Protein AF-X0SHJ6-F1 (afdb_monomer)

Radius of gyration: 19.85 Å; Cα contacts (8 Å, |Δi|>4): 127; chains: 1; bounding box: 52×22×64 Å

pLDDT: mean 75.09, std 9.87, range [46.72, 89.5]

Sequence (126 aa):
MFVDMTDFDKHFPEVTEKVIPNLAEKALFQGGFKMIRYAIEEEPRVPHKWGPLWKSQLVKLAARTTDYMTVLVGFTASYAAAQHEAPAGWSYTLEGSGPKFLEAKLPRHMNEIYQFVANYIKKHGK

Solvent-accessible surface area (backbone atoms only — not comparable to full-atom values): 7419 Å² total; per-residue (Å²): 138,86,81,86,52,69,66,52,70,61,48,49,56,51,43,65,72,44,51,50,51,56,38,48,52,53,25,48,51,52,35,36,51,51,51,51,47,60,48,65,77,44,85,57,82,42,43,85,69,90,71,74,65,80,79,20,65,38,71,41,85,67,47,79,57,98,88,50,75,42,66,45,64,52,64,36,72,70,42,52,57,48,33,69,55,54,63,93,88,64,67,64,82,40,80,27,18,56,83,32,31,60,61,58,44,42,79,76,44,43,66,60,37,52,50,48,32,53,51,46,34,67,68,68,75,110

Structure (mmCIF, N/CA/C/O backbone):
data_AF-X0SHJ6-F1
#
_entry.id   AF-X0SHJ6-F1
#
loop_
_atom_site.group_PDB
_atom_site.id
_atom_site.type_symbol
_atom_site.label_atom_id
_atom_site.label_alt_id
_atom_site.label_comp_id
_atom_site.label_asym_id
_atom_site.label_entity_id
_atom_site.label_seq_id
_atom_site.pdbx_PDB_ins_code
_atom_site.Cartn_x
_atom_site.Cartn_y
_atom_site.Cartn_z
_atom_site.occupancy
_atom_site.B_iso_or_equiv
_atom_site.auth_seq_id
_atom_site.auth_comp_id
_atom_site.auth_asym_id
_atom_site.auth_atom_id
_atom_site.pdbx_PDB_model_num
ATOM 1 N N . MET A 1 1 ? -31.249 -12.675 35.782 1.00 46.72 1 MET A N 1
ATOM 2 C CA . MET A 1 1 ? -30.075 -11.783 35.704 1.00 46.72 1 MET A CA 1
ATOM 3 C C . MET A 1 1 ? -30.220 -11.001 34.413 1.00 46.72 1 MET A C 1
ATOM 5 O O . MET A 1 1 ? -30.254 -11.633 33.367 1.00 46.72 1 MET A O 1
ATOM 9 N N . PHE A 1 2 ? -30.436 -9.689 34.485 1.00 59.81 2 PHE A N 1
ATOM 10 C CA . PHE A 1 2 ? -30.494 -8.832 33.298 1.00 59.81 2 PHE A CA 1
ATOM 11 C C . PHE A 1 2 ? -29.120 -8.192 33.118 1.00 59.81 2 PHE A C 1
ATOM 13 O O . PHE A 1 2 ? -28.543 -7.710 34.091 1.00 59.81 2 PHE A O 1
ATOM 20 N N . VAL A 1 3 ? -28.581 -8.266 31.904 1.00 63.38 3 VAL A N 1
ATOM 21 C CA . VAL A 1 3 ? -27.323 -7.615 31.534 1.00 63.38 3 VAL A CA 1
ATOM 22 C C . VAL A 1 3 ? -27.687 -6.244 30.979 1.00 63.38 3 VAL A C 1
ATOM 24 O O . VAL A 1 3 ? -28.477 -6.161 30.042 1.00 63.38 3 VAL A O 1
ATOM 27 N N . ASP A 1 4 ? -27.160 -5.186 31.588 1.00 76.81 4 ASP A N 1
ATOM 28 C CA . ASP A 1 4 ? -27.312 -3.824 31.082 1.00 76.81 4 ASP A CA 1
ATOM 29 C C . ASP A 1 4 ? -26.432 -3.647 29.837 1.00 76.81 4 ASP A C 1
ATOM 31 O O . ASP A 1 4 ? -25.210 -3.785 29.902 1.00 76.81 4 ASP A O 1
ATOM 35 N N . MET A 1 5 ? -27.075 -3.393 28.699 1.00 82.25 5 MET A N 1
ATOM 36 C CA . MET A 1 5 ? -26.436 -3.210 27.392 1.00 82.25 5 MET A CA 1
ATOM 37 C C . MET A 1 5 ? -26.376 -1.731 26.989 1.00 82.25 5 MET A C 1
ATOM 39 O O . MET A 1 5 ? -25.873 -1.412 25.918 1.00 82.25 5 MET A O 1
ATOM 43 N N . THR A 1 6 ? -26.841 -0.806 27.834 1.00 81.19 6 THR A N 1
ATOM 44 C CA . THR A 1 6 ? -26.970 0.616 27.474 1.00 81.19 6 THR A CA 1
ATOM 45 C C . THR A 1 6 ? -25.618 1.249 27.131 1.00 81.19 6 THR A C 1
ATOM 47 O O . THR A 1 6 ? -25.521 2.073 26.220 1.00 81.19 6 THR A O 1
ATOM 50 N N . ASP A 1 7 ? -24.555 0.850 27.831 1.00 75.50 7 ASP A N 1
ATOM 51 C CA . ASP A 1 7 ? -23.193 1.290 27.518 1.00 75.50 7 ASP A CA 1
ATOM 52 C C . ASP A 1 7 ? -22.647 0.627 26.252 1.00 75.50 7 ASP A C 1
ATOM 54 O O . ASP A 1 7 ? -21.946 1.283 25.478 1.00 75.50 7 ASP A O 1
ATOM 58 N N . PHE A 1 8 ? -23.005 -0.633 25.996 1.00 78.25 8 PHE A N 1
ATOM 59 C CA . PHE A 1 8 ? -22.645 -1.319 24.757 1.00 78.25 8 PHE A CA 1
ATOM 60 C C . PHE A 1 8 ? -23.276 -0.617 23.551 1.00 78.25 8 PHE A C 1
ATOM 62 O O . PHE A 1 8 ? -22.560 -0.254 22.624 1.00 78.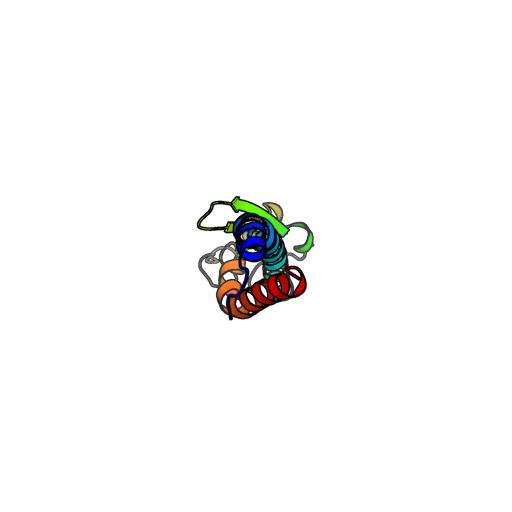25 8 PHE A O 1
ATOM 69 N N . ASP A 1 9 ? -24.573 -0.318 23.603 1.00 80.94 9 ASP A N 1
ATOM 70 C CA . ASP A 1 9 ? -25.303 0.330 22.508 1.00 80.94 9 ASP A CA 1
ATOM 71 C C . ASP A 1 9 ? -24.798 1.750 22.208 1.00 80.94 9 ASP A C 1
ATOM 73 O O . ASP A 1 9 ? -24.892 2.216 21.073 1.00 80.94 9 ASP A O 1
ATOM 77 N N . LYS A 1 10 ? -24.216 2.441 23.197 1.00 79.50 10 LYS A N 1
ATOM 78 C CA . LYS A 1 10 ? -23.586 3.757 22.998 1.00 79.50 10 LYS A CA 1
ATOM 79 C C . LYS A 1 10 ? -22.197 3.668 22.372 1.00 79.50 10 LYS A C 1
ATOM 81 O O . LYS A 1 10 ? -21.880 4.463 21.491 1.00 79.50 10 LYS A O 1
ATOM 86 N N . HIS A 1 11 ? -21.369 2.728 22.822 1.00 76.06 11 HIS A N 1
ATOM 87 C CA . HIS A 1 11 ? -19.970 2.637 22.388 1.00 76.06 11 HIS A CA 1
ATOM 88 C C . HIS A 1 11 ? -19.803 1.812 21.109 1.00 76.06 11 HIS A C 1
ATOM 90 O O . HIS A 1 11 ? -18.875 2.042 20.335 1.00 76.06 11 HIS A O 1
ATOM 96 N N . PHE A 1 12 ? -20.699 0.860 20.850 1.00 80.56 12 PHE A N 1
ATOM 97 C CA . PHE A 1 12 ? -20.608 -0.028 19.698 1.00 80.56 12 PHE A CA 1
ATOM 98 C C . PHE A 1 12 ? -20.661 0.720 18.351 1.00 80.56 12 PHE A C 1
ATOM 100 O O . PHE A 1 12 ? -19.794 0.453 17.510 1.00 80.56 12 PHE A O 1
ATOM 107 N N . PRO A 1 13 ? -21.562 1.701 18.130 1.00 82.81 13 PRO A N 1
ATOM 108 C CA . PRO A 1 13 ? -21.543 2.521 16.919 1.00 82.81 13 PRO A CA 1
ATOM 109 C C . PRO A 1 13 ? -20.253 3.334 16.786 1.00 82.81 13 PRO A C 1
ATOM 111 O O . PRO A 1 13 ? -19.661 3.391 15.716 1.00 82.81 13 PRO A O 1
ATOM 114 N N . GLU A 1 14 ? -19.742 3.909 17.878 1.00 81.88 14 GLU A N 1
ATOM 115 C CA . GLU A 1 14 ? -18.490 4.673 17.839 1.00 81.88 14 GLU A CA 1
ATOM 116 C C . GLU A 1 14 ? -17.301 3.802 17.403 1.00 81.88 14 GLU A C 1
ATOM 118 O O . GLU A 1 14 ? -16.502 4.192 16.543 1.00 81.88 14 GLU A O 1
ATOM 123 N N . VAL A 1 15 ? -17.207 2.591 17.949 1.00 79.38 15 VAL A N 1
ATOM 124 C CA . VAL A 1 15 ? -16.142 1.648 17.605 1.00 79.38 15 VAL A CA 1
ATOM 125 C C . VAL A 1 15 ? -16.265 1.174 16.153 1.00 79.38 15 VAL A C 1
ATOM 127 O O . VAL A 1 15 ? -15.266 1.160 15.427 1.00 79.38 15 VAL A O 1
ATOM 130 N N . THR A 1 16 ? -17.472 0.815 15.713 1.00 78.38 16 THR A N 1
ATOM 131 C CA . THR A 1 16 ? -17.715 0.246 14.376 1.00 78.38 16 THR A CA 1
ATOM 132 C C . THR A 1 16 ? -17.698 1.281 13.254 1.00 78.38 16 THR A C 1
ATOM 134 O O . THR A 1 16 ? -17.172 0.991 12.181 1.00 78.38 16 THR A O 1
ATOM 137 N N . GLU A 1 17 ? -18.183 2.500 13.489 1.00 80.31 17 GLU A N 1
ATOM 138 C CA . GLU A 1 17 ? -18.292 3.538 12.455 1.00 80.31 17 GLU A CA 1
ATOM 139 C C . GLU A 1 17 ? -17.063 4.453 12.389 1.00 80.31 17 GLU A C 1
ATOM 141 O O . GLU A 1 17 ? -16.767 5.027 11.336 1.00 80.31 17 GLU A O 1
ATOM 146 N N . LYS A 1 18 ? -16.320 4.604 13.495 1.00 80.31 18 LYS A N 1
ATOM 147 C CA . LYS A 1 18 ? -15.186 5.542 13.563 1.00 80.31 18 LYS A CA 1
ATOM 148 C C . LYS A 1 18 ? -13.863 4.853 13.843 1.00 80.31 18 LYS A C 1
ATOM 150 O O . LYS A 1 18 ? -12.929 5.005 13.053 1.00 80.31 18 LYS A O 1
ATOM 155 N N . VAL A 1 19 ? -13.752 4.116 14.948 1.00 82.50 19 VAL A N 1
ATOM 156 C CA . VAL A 1 19 ? -12.452 3.601 15.417 1.00 82.50 19 VAL A CA 1
ATOM 157 C C . VAL A 1 19 ? -11.891 2.556 14.456 1.00 82.50 19 VAL A C 1
ATOM 159 O O . VAL A 1 19 ? -10.783 2.732 13.943 1.00 82.50 19 VAL A O 1
ATOM 162 N N . ILE A 1 20 ? -12.659 1.504 14.159 1.00 80.62 20 ILE A N 1
ATOM 163 C CA . ILE A 1 20 ? -12.221 0.421 13.271 1.00 80.62 20 ILE A CA 1
ATOM 164 C C . ILE A 1 20 ? -11.908 0.952 11.863 1.00 80.62 20 ILE A C 1
ATOM 166 O O . ILE A 1 20 ? -10.798 0.695 11.390 1.00 80.62 20 ILE A O 1
ATOM 170 N N . PRO A 1 21 ? -12.781 1.746 11.206 1.00 81.56 21 PRO A N 1
ATOM 171 C CA . PRO A 1 21 ? -12.487 2.290 9.883 1.00 81.56 21 PRO A CA 1
ATOM 172 C C . PRO A 1 21 ? -11.225 3.163 9.848 1.00 81.56 21 PRO A C 1
ATOM 174 O O . PRO A 1 21 ? -10.389 3.001 8.963 1.00 81.56 21 PRO A O 1
ATOM 177 N N . ASN A 1 22 ? -11.025 4.044 10.832 1.00 84.62 22 ASN A N 1
ATOM 178 C CA . ASN A 1 22 ? -9.835 4.901 10.879 1.00 84.62 22 ASN A CA 1
ATOM 179 C C . ASN A 1 22 ? -8.541 4.095 11.068 1.00 84.62 22 ASN A C 1
ATOM 181 O O . ASN A 1 22 ? -7.496 4.437 10.508 1.00 84.62 22 ASN A O 1
ATOM 185 N N . LEU A 1 23 ? -8.585 3.031 11.872 1.00 86.25 23 LEU A N 1
ATOM 186 C CA . LEU A 1 23 ? -7.441 2.143 12.064 1.00 86.25 23 LEU A CA 1
ATOM 187 C C . LEU A 1 23 ? -7.178 1.281 10.833 1.00 86.25 23 LEU A C 1
ATOM 189 O O . LEU A 1 23 ? -6.016 1.106 10.471 1.00 86.25 23 LEU A O 1
ATOM 193 N N . ALA A 1 24 ? -8.227 0.787 10.176 1.00 84.12 24 ALA A N 1
ATOM 194 C CA . ALA A 1 24 ? -8.121 0.042 8.928 1.00 84.12 24 ALA A CA 1
ATOM 195 C C . ALA A 1 24 ? -7.483 0.897 7.826 1.00 84.12 24 ALA A C 1
ATOM 197 O O . ALA A 1 24 ? -6.583 0.430 7.135 1.00 84.12 24 ALA A O 1
ATOM 198 N N . GLU A 1 25 ? -7.861 2.172 7.724 1.00 85.00 25 GLU A N 1
ATOM 199 C CA . GLU A 1 25 ? -7.279 3.125 6.779 1.00 85.00 25 GLU A CA 1
ATOM 200 C C . GLU A 1 25 ? -5.765 3.293 6.995 1.00 85.00 25 GLU A C 1
ATOM 202 O O . GLU A 1 25 ? -4.966 3.123 6.070 1.00 85.00 25 GLU A O 1
ATOM 207 N N . LYS A 1 26 ? -5.346 3.551 8.242 1.00 86.88 26 LYS A N 1
ATOM 208 C CA . LYS A 1 26 ? -3.922 3.665 8.603 1.00 86.88 26 LYS A CA 1
ATOM 209 C C . LYS A 1 26 ? -3.166 2.363 8.356 1.00 86.88 26 LYS A C 1
ATOM 211 O O . LYS A 1 26 ? -2.040 2.389 7.856 1.00 86.88 26 LYS A O 1
ATOM 216 N N . ALA A 1 27 ? -3.781 1.234 8.694 1.00 87.31 27 ALA A N 1
ATOM 217 C CA . ALA A 1 27 ? -3.208 -0.087 8.503 1.00 87.31 27 ALA A CA 1
ATOM 218 C C . ALA A 1 27 ? -3.000 -0.404 7.017 1.00 87.31 27 ALA A C 1
ATOM 220 O O . ALA A 1 27 ? -1.927 -0.867 6.640 1.00 87.31 27 ALA A O 1
ATOM 221 N N . LEU A 1 28 ? -3.987 -0.108 6.168 1.00 87.19 28 LEU A N 1
ATOM 222 C CA . LEU A 1 28 ? -3.903 -0.278 4.717 1.00 87.19 28 LEU A CA 1
ATOM 223 C C . LEU A 1 28 ? -2.839 0.633 4.109 1.00 87.19 28 LEU A C 1
ATOM 225 O O . LEU A 1 28 ? -2.053 0.188 3.276 1.00 87.19 28 LEU A O 1
ATOM 229 N N . PHE A 1 29 ? -2.761 1.884 4.560 1.00 87.19 29 PHE A N 1
ATOM 230 C CA . PHE A 1 29 ? -1.736 2.820 4.111 1.00 87.19 29 PHE A CA 1
ATOM 231 C C . PHE A 1 29 ? -0.322 2.320 4.451 1.00 87.19 29 PHE A C 1
ATOM 233 O O . PHE A 1 29 ? 0.555 2.280 3.587 1.00 87.19 29 PHE A O 1
ATOM 240 N N . GLN A 1 30 ? -0.103 1.845 5.681 1.00 87.88 30 GLN A N 1
ATOM 241 C CA . GLN A 1 30 ? 1.171 1.229 6.067 1.00 87.88 30 GLN A CA 1
ATOM 242 C C . GLN A 1 30 ? 1.431 -0.105 5.348 1.00 87.88 30 GLN A C 1
ATOM 244 O O . GLN A 1 30 ? 2.571 -0.389 4.978 1.00 87.88 30 GLN A O 1
ATOM 249 N N . GLY A 1 31 ? 0.388 -0.897 5.094 1.00 87.25 31 GLY A N 1
ATOM 250 C CA . GLY A 1 31 ? 0.461 -2.111 4.282 1.00 87.25 31 GLY A CA 1
ATOM 251 C C . GLY A 1 31 ? 0.922 -1.819 2.853 1.00 87.25 31 GLY A C 1
ATOM 252 O O . GLY A 1 31 ? 1.770 -2.536 2.329 1.00 87.25 31 GLY A O 1
ATOM 253 N N . GLY A 1 32 ? 0.460 -0.713 2.263 1.00 84.81 32 GLY A N 1
ATOM 254 C CA . GLY A 1 32 ? 0.921 -0.225 0.963 1.00 84.81 32 GLY A CA 1
ATOM 255 C C . GLY A 1 32 ? 2.412 0.121 0.948 1.00 84.81 32 GLY A C 1
ATOM 256 O O . GLY A 1 32 ? 3.132 -0.300 0.044 1.00 84.81 32 GLY A O 1
ATOM 257 N N . PHE A 1 33 ? 2.919 0.800 1.981 1.00 84.50 33 PHE A N 1
ATOM 258 C CA . PHE A 1 33 ? 4.365 1.036 2.121 1.00 84.50 33 PHE A CA 1
ATOM 259 C C . PHE A 1 33 ? 5.160 -0.259 2.261 1.00 84.50 33 PHE A C 1
ATOM 261 O O . PHE A 1 33 ? 6.230 -0.399 1.671 1.00 84.50 33 PHE A O 1
ATOM 268 N N . LYS A 1 34 ? 4.633 -1.219 3.023 1.00 84.94 34 LYS A N 1
ATOM 269 C CA . LYS A 1 34 ? 5.267 -2.525 3.200 1.00 84.94 34 LYS A CA 1
ATOM 270 C C . LYS A 1 34 ? 5.323 -3.304 1.880 1.00 84.94 34 LYS A C 1
ATOM 272 O O . LYS A 1 34 ? 6.361 -3.872 1.563 1.00 84.94 34 LYS A O 1
ATOM 277 N N . MET A 1 35 ? 4.264 -3.235 1.073 1.00 82.69 35 MET A N 1
ATOM 278 C CA . MET A 1 35 ? 4.218 -3.801 -0.279 1.00 82.69 35 MET A CA 1
ATOM 279 C C . MET A 1 35 ? 5.287 -3.190 -1.195 1.00 82.69 35 MET A C 1
ATOM 281 O O . MET A 1 35 ? 6.025 -3.913 -1.859 1.00 82.69 35 MET A O 1
ATOM 285 N N . ILE A 1 36 ? 5.421 -1.861 -1.201 1.00 80.19 36 ILE A N 1
ATOM 286 C CA . ILE A 1 36 ? 6.469 -1.181 -1.977 1.00 80.19 36 ILE A CA 1
ATOM 287 C C . ILE A 1 36 ? 7.861 -1.580 -1.497 1.00 80.19 36 ILE A C 1
ATOM 289 O O . ILE A 1 36 ? 8.761 -1.767 -2.310 1.00 80.19 36 ILE A O 1
ATOM 293 N N . ARG A 1 37 ? 8.050 -1.728 -0.185 1.00 78.81 37 ARG A N 1
ATOM 294 C CA . ARG A 1 37 ? 9.330 -2.147 0.381 1.00 78.81 37 ARG A CA 1
ATOM 295 C C . ARG A 1 37 ? 9.717 -3.554 -0.075 1.00 78.81 37 ARG A C 1
ATOM 297 O O . ARG A 1 37 ? 10.833 -3.720 -0.550 1.00 78.81 37 ARG A O 1
ATOM 304 N N . TYR A 1 38 ? 8.789 -4.513 -0.031 1.00 76.56 38 TYR A N 1
ATOM 305 C CA . TYR A 1 38 ? 9.010 -5.849 -0.598 1.00 76.56 38 TYR A CA 1
ATOM 306 C C . TYR A 1 38 ? 9.322 -5.801 -2.092 1.00 76.56 38 TYR A C 1
ATOM 308 O O . TYR A 1 38 ? 10.156 -6.556 -2.579 1.00 76.56 38 TYR A O 1
ATOM 316 N N . ALA A 1 39 ? 8.696 -4.878 -2.823 1.00 72.88 39 ALA A N 1
ATOM 317 C CA . ALA A 1 39 ? 9.028 -4.678 -4.222 1.00 72.88 39 ALA A CA 1
ATOM 318 C C . ALA A 1 39 ? 10.453 -4.135 -4.411 1.00 72.88 39 ALA A C 1
ATOM 320 O O . ALA A 1 39 ? 11.098 -4.531 -5.359 1.00 72.88 39 ALA A O 1
ATOM 321 N N . ILE A 1 40 ? 10.983 -3.273 -3.543 1.00 70.62 40 ILE A N 1
ATOM 322 C CA . ILE A 1 40 ? 12.324 -2.679 -3.729 1.00 70.62 40 ILE A CA 1
ATOM 323 C C . ILE A 1 40 ? 13.457 -3.571 -3.206 1.00 70.62 40 ILE A C 1
ATOM 325 O O . ILE A 1 40 ? 14.578 -3.469 -3.696 1.00 70.62 40 ILE A O 1
ATOM 329 N N . GLU A 1 41 ? 13.194 -4.408 -2.200 1.00 69.19 41 GLU A N 1
ATOM 330 C CA . GLU A 1 41 ? 14.202 -5.314 -1.631 1.00 69.19 41 GLU A CA 1
ATOM 331 C C . GLU A 1 41 ? 14.567 -6.468 -2.584 1.00 69.19 41 GLU A C 1
ATOM 333 O O . GLU A 1 41 ? 15.654 -7.030 -2.463 1.00 69.19 41 GLU A O 1
ATOM 338 N N . GLU A 1 42 ? 13.718 -6.779 -3.569 1.00 65.75 42 GLU A N 1
ATOM 339 C CA . GLU A 1 42 ? 14.043 -7.715 -4.648 1.00 65.75 42 GLU A CA 1
ATOM 340 C C . GLU A 1 42 ? 14.454 -6.972 -5.924 1.00 65.75 42 GLU A C 1
ATOM 342 O O . GLU A 1 42 ? 13.747 -6.081 -6.400 1.00 65.75 42 GLU A O 1
ATOM 347 N N . GLU A 1 43 ? 15.586 -7.370 -6.512 1.00 63.47 43 GLU A N 1
ATOM 348 C CA . GLU A 1 43 ? 16.084 -6.764 -7.745 1.00 63.47 43 GLU A CA 1
ATOM 349 C C . GLU A 1 43 ? 15.058 -6.963 -8.878 1.00 63.47 43 GLU A C 1
ATOM 351 O O . GLU A 1 43 ? 14.622 -8.092 -9.148 1.00 63.47 43 GLU A O 1
ATOM 356 N N . PRO A 1 44 ? 14.597 -5.879 -9.524 1.00 63.31 44 PRO A N 1
ATOM 357 C CA . PRO A 1 44 ? 13.649 -5.994 -10.612 1.00 63.31 44 PRO A CA 1
ATOM 358 C C . PRO A 1 44 ? 14.332 -6.617 -11.830 1.00 63.31 44 PRO A C 1
ATOM 360 O O . PRO A 1 44 ? 15.517 -6.408 -12.074 1.00 63.31 44 PRO A O 1
ATOM 363 N N . ARG A 1 45 ? 13.577 -7.361 -12.647 1.00 66.56 45 ARG A N 1
ATOM 364 C CA . ARG A 1 45 ? 14.138 -8.028 -13.837 1.00 66.56 45 ARG A CA 1
ATOM 365 C C . ARG A 1 45 ? 14.707 -7.022 -14.853 1.00 66.56 45 ARG A C 1
ATOM 367 O O . ARG A 1 45 ? 15.571 -7.366 -15.649 1.00 66.56 45 ARG A O 1
ATOM 374 N N . VAL A 1 46 ? 14.177 -5.802 -14.812 1.00 62.41 46 VAL A N 1
ATOM 375 C CA . VAL A 1 46 ? 14.562 -4.577 -15.530 1.00 62.41 46 VAL A CA 1
ATOM 376 C C . VAL A 1 46 ? 14.322 -3.450 -14.510 1.00 62.41 46 VAL A C 1
ATOM 378 O O . VAL A 1 46 ? 13.303 -3.525 -13.829 1.00 62.41 46 VAL A O 1
ATOM 381 N N . PRO A 1 47 ? 15.223 -2.474 -14.287 1.00 60.50 47 PRO A N 1
ATOM 382 C CA . PRO A 1 47 ? 16.020 -1.791 -15.295 1.00 60.50 47 PRO A CA 1
ATOM 383 C C . PRO A 1 47 ? 17.534 -1.923 -15.143 1.00 60.50 47 PRO A C 1
ATOM 385 O O . PRO A 1 47 ? 18.062 -2.208 -14.076 1.00 60.50 47 PRO A O 1
ATOM 388 N N . HIS A 1 48 ? 18.237 -1.658 -16.246 1.00 56.38 48 HIS A N 1
ATOM 389 C CA . HIS A 1 48 ? 19.695 -1.759 -16.346 1.00 56.38 48 HIS A CA 1
ATOM 390 C C . HIS A 1 48 ? 20.457 -0.565 -15.746 1.00 56.38 48 HIS A C 1
ATOM 392 O O . HIS A 1 48 ? 21.677 -0.645 -15.589 1.00 56.38 48 HIS A O 1
ATOM 398 N N . LYS A 1 49 ? 19.776 0.539 -15.400 1.00 52.56 49 LYS A N 1
ATOM 399 C CA . LYS A 1 49 ? 20.391 1.675 -14.699 1.00 52.56 49 LYS A CA 1
ATOM 400 C C . LYS A 1 49 ? 20.067 1.668 -13.215 1.00 52.56 49 LYS A C 1
ATOM 402 O O . LYS A 1 49 ? 18.912 1.618 -12.796 1.00 52.56 49 LYS A O 1
ATOM 407 N N . TRP A 1 50 ? 21.132 1.800 -12.434 1.00 49.41 50 TRP A N 1
ATOM 408 C CA . TRP A 1 50 ? 21.089 1.928 -10.988 1.00 49.41 50 TRP A CA 1
ATOM 409 C C . TRP A 1 50 ? 20.774 3.375 -10.600 1.00 49.41 50 TRP A C 1
ATOM 411 O O . TRP A 1 50 ? 21.397 4.322 -11.077 1.00 49.41 50 TRP A O 1
ATOM 421 N N . GLY A 1 51 ? 19.797 3.545 -9.717 1.00 55.75 51 GLY A N 1
ATOM 422 C CA . GLY A 1 51 ? 19.375 4.832 -9.176 1.00 55.75 51 GLY A CA 1
ATOM 423 C C . GLY A 1 51 ? 18.415 4.624 -8.005 1.00 55.75 51 GLY A C 1
ATOM 424 O O . GLY A 1 51 ? 17.927 3.510 -7.801 1.00 55.75 51 GLY A O 1
ATOM 425 N N . PRO A 1 52 ? 18.137 5.653 -7.188 1.00 56.12 52 PRO A N 1
ATOM 426 C CA . PRO A 1 52 ? 17.322 5.485 -5.993 1.00 56.12 52 PRO A CA 1
ATOM 427 C C . PRO A 1 52 ? 15.839 5.277 -6.346 1.00 56.12 52 PRO A C 1
ATOM 429 O O . PRO A 1 52 ? 15.044 6.216 -6.307 1.00 56.12 52 PRO A O 1
ATOM 432 N N . LEU A 1 53 ? 15.443 4.021 -6.596 1.00 61.19 53 LEU A N 1
ATOM 433 C CA . LEU A 1 53 ? 14.038 3.578 -6.677 1.00 61.19 53 LEU A CA 1
ATOM 434 C C . LEU A 1 53 ? 13.259 3.968 -5.405 1.00 61.19 53 LEU A C 1
ATOM 436 O O . LEU A 1 53 ? 12.068 4.268 -5.450 1.00 61.19 53 LEU A O 1
ATOM 440 N N . TRP A 1 54 ? 13.970 4.077 -4.282 1.00 58.88 54 TRP A N 1
ATOM 441 C CA . TRP A 1 54 ? 13.493 4.555 -2.985 1.00 58.88 54 TRP A CA 1
ATOM 442 C C . TRP A 1 54 ? 12.787 5.915 -3.021 1.00 58.88 54 TRP A C 1
ATOM 444 O O . TRP A 1 54 ? 11.863 6.132 -2.246 1.00 58.88 54 TRP A O 1
ATOM 454 N N . LYS A 1 55 ? 13.175 6.832 -3.918 1.00 62.53 55 LYS A N 1
ATOM 455 C CA . LYS A 1 55 ? 12.534 8.159 -4.021 1.00 62.53 55 LYS A CA 1
ATOM 456 C C . LYS A 1 55 ? 11.312 8.179 -4.937 1.00 62.53 55 LYS A C 1
ATOM 458 O O . LYS A 1 55 ? 10.626 9.192 -5.019 1.00 62.53 55 LYS A O 1
ATOM 463 N N . SER A 1 56 ? 11.047 7.077 -5.630 1.00 72.75 56 SER A N 1
ATOM 464 C CA . SER A 1 56 ? 9.937 6.967 -6.572 1.00 72.75 56 SER A CA 1
ATOM 465 C C . SER A 1 56 ? 8.690 6.335 -5.966 1.00 72.75 56 SER A C 1
ATOM 467 O O . SER A 1 56 ? 7.720 6.142 -6.674 1.00 72.75 56 SER A O 1
ATOM 469 N N . GLN A 1 57 ? 8.683 6.005 -4.678 1.00 77.81 57 GLN A N 1
ATOM 470 C CA . GLN A 1 57 ? 7.542 5.364 -4.030 1.00 77.81 57 GLN A CA 1
ATOM 471 C C . GLN A 1 57 ? 6.321 6.289 -3.999 1.00 77.81 57 GLN A C 1
ATOM 473 O O . GLN A 1 57 ? 6.432 7.479 -3.700 1.00 77.81 57 GLN A O 1
ATOM 478 N N . LEU A 1 58 ? 5.144 5.7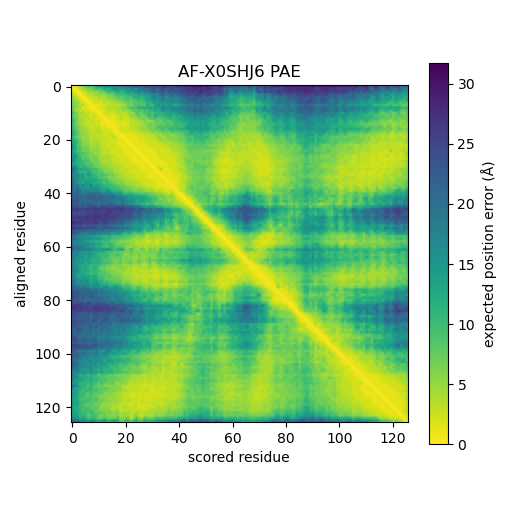29 -4.260 1.00 82.50 58 LEU A N 1
ATOM 479 C CA . LEU A 1 58 ? 3.875 6.433 -4.176 1.00 82.50 58 LEU A CA 1
ATOM 480 C C . LEU A 1 58 ? 2.879 5.576 -3.395 1.00 82.50 58 LEU A C 1
ATOM 482 O O . LEU A 1 58 ? 2.430 4.544 -3.883 1.00 82.50 58 LEU A O 1
ATOM 486 N N . VAL A 1 59 ? 2.495 6.038 -2.208 1.00 82.62 59 VAL A N 1
ATOM 487 C CA . VAL A 1 59 ? 1.345 5.502 -1.473 1.00 82.62 59 VAL A CA 1
ATOM 488 C C . VAL A 1 59 ? 0.377 6.645 -1.234 1.00 82.62 59 VAL A C 1
ATOM 490 O O . VAL A 1 59 ? 0.748 7.665 -0.651 1.00 82.62 59 VAL A O 1
ATOM 493 N N . LYS A 1 60 ? -0.855 6.506 -1.715 1.00 85.31 60 LYS A N 1
ATOM 494 C CA . LYS A 1 60 ? -1.908 7.511 -1.549 1.00 85.31 60 LYS A CA 1
ATOM 495 C C . LYS A 1 60 ? -3.210 6.837 -1.171 1.00 85.31 60 LYS A C 1
ATOM 497 O O . LYS A 1 60 ? -3.569 5.813 -1.739 1.00 85.31 60 LYS A O 1
ATOM 502 N N . LEU A 1 61 ? -3.946 7.440 -0.251 1.00 81.56 61 LEU A N 1
ATOM 503 C CA . LEU A 1 61 ? -5.341 7.078 -0.036 1.00 81.56 61 LEU A CA 1
ATOM 504 C C . LEU A 1 61 ? -6.137 7.455 -1.288 1.00 81.56 61 LEU A C 1
ATOM 506 O O . LEU A 1 61 ? -6.050 8.588 -1.755 1.00 81.56 61 LEU A O 1
ATOM 510 N N . ALA A 1 62 ? -6.831 6.477 -1.865 1.00 73.75 62 ALA A N 1
ATOM 511 C CA . ALA A 1 62 ? -7.552 6.630 -3.126 1.00 73.75 62 ALA A CA 1
ATOM 512 C C . ALA A 1 62 ? -9.022 6.950 -2.882 1.00 73.75 62 ALA A C 1
ATOM 514 O O . ALA A 1 62 ? -9.575 7.877 -3.464 1.00 73.75 62 ALA A O 1
ATOM 515 N N . ALA A 1 63 ? -9.647 6.142 -2.028 1.00 78.75 63 ALA A N 1
ATOM 516 C CA . ALA A 1 63 ? -11.063 6.213 -1.738 1.00 78.75 63 ALA A CA 1
ATOM 517 C C . ALA A 1 63 ? -11.345 5.582 -0.377 1.00 78.75 63 ALA A C 1
ATOM 519 O O . ALA A 1 63 ? -10.758 4.560 -0.011 1.00 78.75 63 ALA A O 1
ATOM 520 N N . ARG A 1 64 ? -12.293 6.184 0.333 1.00 77.50 64 ARG A N 1
ATOM 521 C CA . ARG A 1 64 ? -12.915 5.624 1.525 1.00 77.50 64 ARG A CA 1
ATOM 522 C C . ARG A 1 64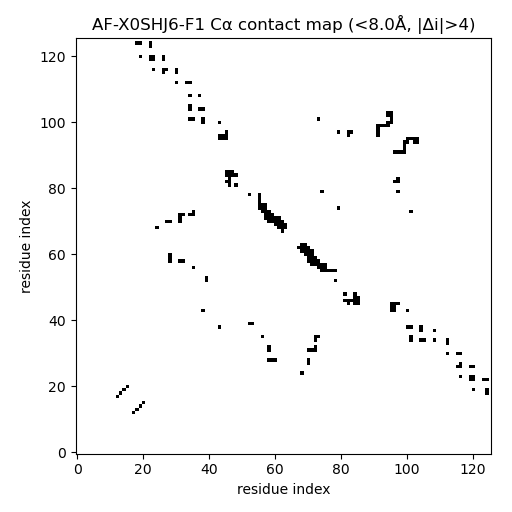 ? -14.419 5.705 1.330 1.00 77.50 64 ARG A C 1
ATOM 524 O O . ARG A 1 64 ? -14.963 6.795 1.184 1.00 77.50 64 ARG A O 1
ATOM 531 N N . THR A 1 65 ? -15.061 4.550 1.320 1.00 77.94 65 THR A N 1
ATOM 532 C CA . THR A 1 65 ? -16.516 4.417 1.361 1.00 77.94 65 THR A CA 1
ATOM 533 C C . THR A 1 65 ? -16.899 3.594 2.588 1.00 77.94 65 THR A C 1
ATOM 535 O O . THR A 1 65 ? -16.027 3.112 3.316 1.00 77.94 65 THR A O 1
ATOM 538 N N . THR A 1 66 ? -18.197 3.455 2.839 1.00 73.25 66 THR A N 1
ATOM 539 C CA . THR A 1 66 ? -18.722 2.593 3.904 1.00 73.25 66 THR A CA 1
ATOM 540 C C . THR A 1 66 ? -18.365 1.122 3.668 1.00 73.25 66 THR A C 1
ATOM 542 O O . THR A 1 66 ? -18.119 0.395 4.625 1.00 73.25 66 THR A O 1
ATOM 545 N N . ASP A 1 67 ? -18.274 0.711 2.400 1.00 75.25 67 ASP A N 1
ATOM 546 C CA . ASP A 1 67 ? -18.136 -0.694 2.006 1.00 75.25 67 ASP A CA 1
ATOM 547 C C . ASP A 1 67 ? -16.690 -1.096 1.695 1.00 75.25 67 ASP A C 1
ATOM 549 O O . ASP A 1 67 ? -16.316 -2.261 1.828 1.00 75.25 67 ASP A O 1
ATOM 553 N N . TYR A 1 68 ? -15.852 -0.147 1.267 1.00 77.25 68 TYR A N 1
ATOM 554 C CA . TYR A 1 68 ? -14.465 -0.431 0.916 1.00 77.25 68 TYR A CA 1
ATOM 555 C C . TYR A 1 68 ? -13.524 0.751 1.146 1.00 77.25 68 TYR A C 1
ATOM 557 O O . TYR A 1 68 ? -13.884 1.928 1.058 1.00 77.25 68 TYR A O 1
ATOM 565 N N . MET A 1 69 ? -12.258 0.406 1.366 1.00 81.06 69 MET A N 1
ATOM 566 C CA . MET A 1 69 ? -11.140 1.340 1.410 1.00 81.06 69 MET A C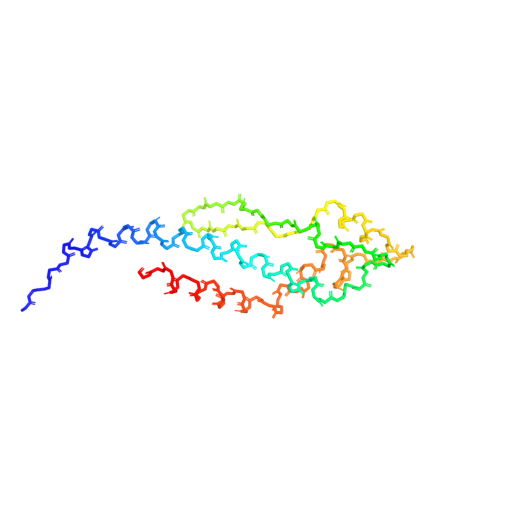A 1
ATOM 567 C C . MET A 1 69 ? -10.122 0.955 0.350 1.00 81.06 69 MET A C 1
ATOM 569 O O . MET A 1 69 ? -9.779 -0.217 0.197 1.00 81.06 69 MET A O 1
ATOM 573 N N . THR A 1 70 ? -9.618 1.948 -0.373 1.00 83.31 70 THR A N 1
ATOM 574 C CA . THR A 1 70 ? -8.640 1.737 -1.437 1.00 83.31 70 THR A CA 1
ATOM 575 C C . THR A 1 70 ? -7.433 2.631 -1.216 1.00 83.31 70 THR A C 1
ATOM 577 O O . THR A 1 70 ? -7.554 3.841 -1.014 1.00 83.31 70 THR A O 1
ATOM 580 N N . VAL A 1 71 ? -6.251 2.028 -1.298 1.00 84.00 71 VAL A N 1
ATOM 581 C CA . VAL A 1 71 ? -4.962 2.719 -1.280 1.00 84.00 71 VAL A CA 1
ATOM 582 C C . VAL A 1 71 ? -4.304 2.496 -2.637 1.00 84.00 71 VAL A C 1
ATOM 584 O O . VAL A 1 71 ? -4.161 1.360 -3.081 1.00 84.00 71 VAL A O 1
ATOM 587 N N . LEU A 1 72 ? -3.913 3.581 -3.303 1.00 83.62 72 LEU A N 1
ATOM 588 C CA . LEU A 1 72 ? -3.049 3.526 -4.475 1.00 83.62 72 LEU A CA 1
ATOM 589 C C . LEU A 1 72 ? -1.624 3.279 -4.011 1.00 83.62 72 LEU A C 1
ATOM 591 O O . LEU A 1 72 ? -1.083 4.036 -3.203 1.00 83.62 72 LEU A O 1
ATOM 595 N N . VAL A 1 73 ? -1.024 2.235 -4.561 1.00 82.88 73 VAL A N 1
ATOM 596 C CA . VAL A 1 73 ? 0.345 1.816 -4.283 1.00 82.88 73 VAL A CA 1
ATOM 597 C C . VAL A 1 73 ? 1.060 1.732 -5.622 1.00 82.88 73 VAL A C 1
ATOM 599 O O . VAL A 1 73 ? 0.576 1.076 -6.542 1.00 82.88 73 VAL A O 1
ATOM 602 N N . GLY A 1 74 ? 2.172 2.441 -5.766 1.00 81.44 74 GLY A N 1
ATOM 603 C CA . GLY A 1 74 ? 2.794 2.632 -7.066 1.00 81.44 74 GLY A CA 1
ATOM 604 C C . GLY A 1 74 ? 4.191 3.219 -6.997 1.00 81.44 74 GLY A C 1
ATOM 605 O O . GLY A 1 74 ? 4.752 3.444 -5.923 1.00 81.44 74 GLY A O 1
ATOM 606 N N . PHE A 1 75 ? 4.712 3.526 -8.180 1.00 77.81 75 PHE A N 1
ATOM 607 C CA . PHE A 1 75 ? 5.932 4.296 -8.340 1.00 77.81 75 PHE A CA 1
ATOM 608 C C . PHE A 1 75 ? 5.709 5.533 -9.231 1.00 77.81 75 PHE A C 1
ATOM 610 O O . PHE A 1 75 ? 4.772 5.577 -10.026 1.00 77.81 75 PHE A O 1
ATOM 617 N N . THR A 1 76 ? 6.544 6.563 -9.086 1.00 75.44 76 THR A N 1
ATOM 618 C CA . THR A 1 76 ? 6.455 7.837 -9.814 1.00 75.44 76 THR A CA 1
ATOM 619 C C . THR A 1 76 ? 6.944 7.722 -11.260 1.00 75.44 76 THR A C 1
ATOM 621 O O . THR A 1 76 ? 7.566 6.741 -11.661 1.00 75.44 76 THR A O 1
ATOM 624 N N . ALA A 1 77 ? 6.738 8.780 -12.049 1.00 66.62 77 ALA A N 1
ATOM 625 C CA . ALA A 1 77 ? 7.248 8.875 -13.418 1.00 66.62 77 ALA A CA 1
ATOM 626 C C . ALA A 1 77 ? 8.771 8.649 -13.527 1.00 66.62 77 ALA A C 1
ATOM 628 O O . ALA A 1 77 ? 9.233 8.133 -14.537 1.00 66.62 77 ALA A O 1
ATOM 629 N N . SER A 1 78 ? 9.556 8.965 -12.489 1.00 66.69 78 SER A N 1
ATOM 630 C CA . SER A 1 78 ? 10.999 8.675 -12.460 1.00 66.69 78 SER A CA 1
ATOM 631 C C . SER A 1 78 ? 11.298 7.172 -12.475 1.00 66.69 78 SER A C 1
ATOM 633 O O . SER A 1 78 ? 12.256 6.749 -13.114 1.00 66.69 78 SER A O 1
ATOM 635 N N . TYR A 1 79 ? 10.467 6.361 -11.814 1.00 70.19 79 TYR A N 1
ATOM 636 C CA . TYR A 1 79 ? 10.541 4.902 -11.914 1.00 70.19 79 TYR A CA 1
ATOM 637 C C . TYR A 1 79 ? 10.153 4.425 -13.304 1.00 70.19 79 TYR A C 1
ATOM 639 O O . TYR A 1 79 ? 10.867 3.610 -13.875 1.00 70.19 79 TYR A O 1
ATOM 647 N N . ALA A 1 80 ? 9.058 4.955 -13.862 1.00 64.06 80 ALA A N 1
ATOM 648 C CA . ALA A 1 80 ? 8.651 4.625 -15.223 1.00 64.06 80 ALA A CA 1
ATOM 649 C C . ALA A 1 80 ? 9.785 4.931 -16.214 1.00 64.06 80 ALA A C 1
ATOM 651 O O . ALA A 1 80 ? 10.135 4.075 -17.014 1.00 64.06 80 ALA A O 1
ATOM 652 N N . ALA A 1 81 ? 10.434 6.093 -16.098 1.00 62.84 81 ALA A N 1
ATOM 653 C CA . ALA A 1 81 ? 11.577 6.462 -16.928 1.00 62.84 81 ALA A CA 1
A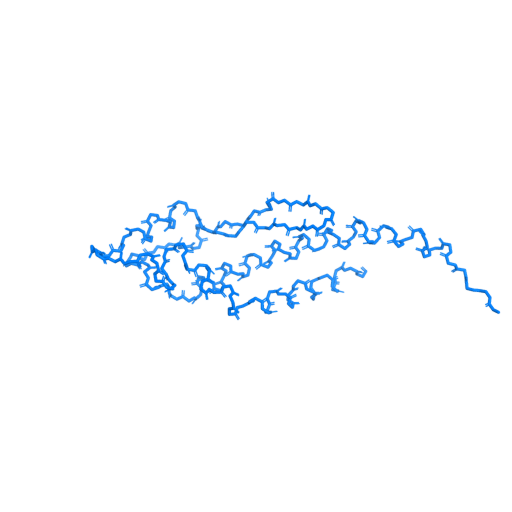TOM 654 C C . ALA A 1 81 ? 12.744 5.470 -16.807 1.00 62.84 81 ALA A C 1
ATOM 656 O O . ALA A 1 81 ? 13.270 5.057 -17.832 1.00 62.84 81 ALA A O 1
ATOM 657 N N . ALA A 1 82 ? 13.108 5.040 -15.591 1.00 63.94 82 ALA A N 1
ATOM 658 C CA . ALA A 1 82 ? 14.153 4.032 -15.392 1.00 63.94 82 ALA A CA 1
ATOM 659 C C . ALA A 1 82 ? 13.755 2.666 -15.977 1.00 63.94 82 ALA A C 1
ATOM 661 O O . ALA A 1 82 ? 14.544 2.026 -16.659 1.00 63.94 82 ALA A O 1
ATOM 662 N N . GLN A 1 83 ? 12.514 2.233 -15.745 1.00 60.84 83 GLN A N 1
ATOM 663 C CA . GLN A 1 83 ? 11.969 0.966 -16.238 1.00 60.84 83 GLN A CA 1
ATOM 664 C C . GLN A 1 83 ? 11.826 0.917 -17.757 1.00 60.84 83 GLN A C 1
ATOM 666 O O . GLN A 1 83 ? 11.985 -0.150 -18.338 1.00 60.84 83 GLN A O 1
ATOM 671 N N . HIS A 1 84 ? 11.555 2.054 -18.400 1.00 56.69 84 HIS A N 1
ATOM 672 C CA . HIS A 1 84 ? 11.430 2.159 -19.852 1.00 56.69 84 HIS A CA 1
ATOM 673 C C . HIS A 1 84 ? 12.774 2.085 -20.600 1.00 56.69 84 HIS A C 1
ATOM 675 O O . HIS A 1 84 ? 12.796 2.140 -21.828 1.00 56.69 84 HIS A O 1
ATOM 681 N N . GLU A 1 85 ? 13.885 1.888 -19.888 1.00 60.09 85 GLU A N 1
ATOM 682 C CA . GLU A 1 85 ? 15.207 1.608 -20.458 1.00 60.09 85 GLU A CA 1
ATOM 683 C C . GLU A 1 85 ? 15.450 0.109 -20.703 1.00 60.09 85 GLU A C 1
ATOM 685 O O . GLU A 1 85 ? 16.574 -0.386 -20.583 1.00 60.09 85 GLU A O 1
ATOM 690 N N . ALA A 1 86 ? 14.401 -0.654 -21.015 1.00 64.44 86 ALA A N 1
ATOM 691 C CA . ALA A 1 86 ? 14.579 -2.030 -21.450 1.00 64.44 86 ALA A CA 1
ATOM 692 C C . ALA A 1 86 ? 15.258 -2.068 -22.837 1.00 64.44 86 ALA A C 1
ATOM 694 O O . ALA A 1 86 ? 15.017 -1.179 -23.663 1.00 64.44 86 ALA A O 1
ATOM 695 N N . PRO A 1 87 ? 16.094 -3.081 -23.129 1.00 66.62 87 PRO A N 1
ATOM 696 C CA . PRO A 1 87 ? 16.693 -3.236 -24.450 1.00 66.62 87 PRO A CA 1
ATOM 697 C C . PRO A 1 87 ? 15.616 -3.315 -25.542 1.00 66.62 87 PRO A C 1
ATOM 699 O O . PRO A 1 87 ? 14.485 -3.749 -25.302 1.00 66.62 87 PRO A O 1
ATOM 702 N N . ALA A 1 88 ? 15.973 -2.901 -26.761 1.00 64.69 88 ALA A N 1
ATOM 703 C CA . ALA A 1 88 ? 15.066 -2.964 -27.902 1.00 64.69 88 ALA A CA 1
ATOM 704 C C . ALA A 1 88 ? 14.516 -4.394 -28.075 1.00 64.69 88 ALA A C 1
ATOM 706 O O . ALA A 1 88 ? 15.280 -5.357 -28.112 1.00 64.69 88 ALA A O 1
ATOM 707 N N . GLY A 1 89 ? 13.189 -4.529 -28.156 1.00 70.25 89 GLY A N 1
ATOM 708 C CA . GLY A 1 89 ? 12.503 -5.824 -28.256 1.00 70.25 89 GLY A CA 1
ATOM 709 C C . GLY A 1 89 ? 12.073 -6.451 -26.923 1.00 70.25 89 GLY A C 1
ATOM 710 O O . GLY A 1 89 ? 11.504 -7.541 -26.931 1.00 70.25 89 GLY A O 1
ATOM 711 N N . TRP A 1 90 ? 12.296 -5.793 -25.780 1.00 70.31 90 TRP A N 1
ATOM 712 C CA . TRP A 1 90 ? 11.807 -6.287 -24.490 1.0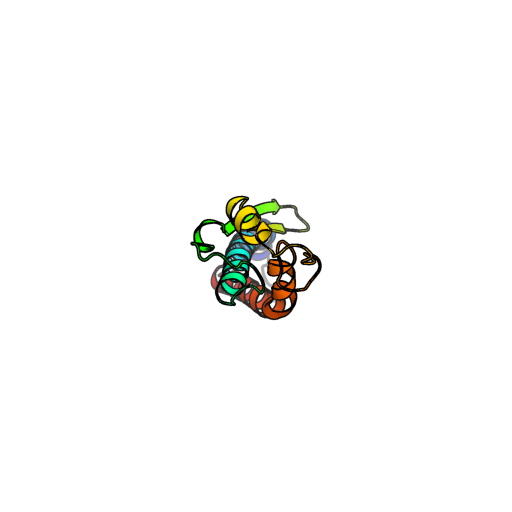0 70.31 90 TRP A CA 1
ATOM 713 C C . TRP A 1 90 ? 10.281 -6.185 -24.355 1.00 70.31 90 TRP A C 1
ATOM 715 O O . TRP A 1 90 ? 9.686 -5.144 -24.640 1.00 70.31 90 TRP A O 1
ATOM 725 N N . SER A 1 91 ? 9.649 -7.244 -23.839 1.00 70.19 91 SER A N 1
ATOM 726 C CA . SER A 1 91 ? 8.218 -7.226 -23.531 1.00 70.19 91 SER A CA 1
ATOM 727 C C . SER A 1 91 ? 7.951 -6.804 -22.086 1.00 70.19 91 SER A C 1
ATOM 729 O O . SER A 1 91 ? 8.226 -7.547 -21.142 1.00 70.19 91 SER A O 1
ATOM 731 N N . TYR A 1 92 ? 7.311 -5.645 -21.915 1.00 68.38 92 TYR A N 1
ATOM 732 C CA . TYR A 1 92 ? 6.816 -5.142 -20.622 1.00 68.38 92 TYR A CA 1
ATOM 733 C C . TYR A 1 92 ? 5.617 -5.926 -20.063 1.00 68.38 92 TYR A C 1
ATOM 735 O O . TYR A 1 92 ? 5.036 -5.552 -19.045 1.00 68.38 92 TYR A O 1
ATOM 743 N N . THR A 1 93 ? 5.217 -7.008 -20.732 1.00 69.88 93 THR A N 1
ATOM 744 C CA . THR A 1 93 ? 4.173 -7.921 -20.258 1.00 69.88 93 THR A CA 1
ATOM 745 C C . THR A 1 93 ? 4.720 -9.021 -19.349 1.00 69.88 93 THR A C 1
ATOM 747 O O . THR A 1 93 ? 3.931 -9.764 -18.769 1.00 69.88 93 THR A O 1
ATOM 750 N N . LEU A 1 94 ? 6.046 -9.163 -19.236 1.00 70.06 94 LEU A N 1
ATOM 751 C CA . LEU A 1 94 ? 6.670 -10.195 -18.409 1.00 70.06 94 LEU A CA 1
ATOM 752 C C . LEU A 1 94 ? 6.543 -9.864 -16.916 1.00 70.06 94 LEU A C 1
ATOM 754 O O . LEU A 1 94 ? 6.687 -8.708 -16.505 1.00 70.06 94 LEU A O 1
ATOM 758 N N . GLU A 1 95 ? 6.332 -10.896 -16.096 1.00 72.06 95 GLU A N 1
ATOM 759 C CA . GLU A 1 95 ? 6.320 -10.768 -14.637 1.00 72.06 95 GLU A CA 1
ATOM 760 C C . GLU A 1 95 ? 7.640 -10.144 -14.149 1.00 72.06 95 GLU A C 1
ATOM 762 O O . GLU A 1 95 ? 8.730 -10.519 -14.596 1.00 72.06 95 GLU A O 1
ATOM 767 N N . GLY A 1 96 ? 7.538 -9.161 -13.250 1.00 67.31 96 GLY A N 1
ATOM 768 C CA . GLY A 1 96 ? 8.704 -8.466 -12.706 1.00 67.31 96 GLY A CA 1
ATOM 769 C C . GLY A 1 96 ? 9.274 -7.348 -13.590 1.00 67.31 96 GLY A C 1
ATOM 770 O O . GLY A 1 96 ? 10.360 -6.861 -13.283 1.00 67.31 96 GLY A O 1
ATOM 771 N N . SER A 1 97 ? 8.577 -6.938 -14.660 1.00 64.62 97 SER A N 1
ATOM 772 C CA . SER A 1 97 ? 8.975 -5.814 -15.526 1.00 64.62 97 SER A CA 1
ATOM 773 C C . SER A 1 97 ? 7.996 -4.634 -15.456 1.00 64.62 97 SER A C 1
ATOM 775 O O . SER A 1 97 ? 6.782 -4.837 -15.409 1.00 64.62 97 SER A O 1
ATOM 777 N N . GLY A 1 98 ? 8.512 -3.396 -15.446 1.00 66.25 98 GLY A N 1
ATOM 778 C CA . GLY A 1 98 ? 7.709 -2.168 -15.519 1.00 66.25 98 GLY A CA 1
ATOM 779 C C . GLY A 1 98 ? 6.483 -2.158 -14.581 1.00 66.25 98 GLY A C 1
ATOM 780 O O . GLY A 1 98 ? 6.636 -2.389 -13.383 1.00 66.25 98 GLY A O 1
ATOM 781 N N . PRO A 1 99 ? 5.251 -1.914 -15.079 1.00 62.69 99 PRO A N 1
ATOM 782 C CA . PRO A 1 99 ? 4.045 -1.891 -14.242 1.00 62.69 99 PRO A CA 1
ATOM 783 C C . PRO A 1 99 ? 3.692 -3.260 -13.629 1.00 62.69 99 PRO A C 1
ATOM 785 O O . PRO A 1 99 ? 3.102 -3.311 -12.551 1.00 62.69 99 PRO A O 1
ATOM 788 N N . LYS A 1 100 ? 4.114 -4.373 -14.250 1.00 69.88 100 LYS A N 1
ATOM 789 C CA . LYS A 1 100 ? 3.933 -5.738 -13.719 1.00 69.88 100 LYS A CA 1
ATOM 790 C C . LYS A 1 100 ? 4.863 -6.059 -12.555 1.00 69.88 100 LYS A C 1
ATOM 792 O O . LYS A 1 100 ? 4.740 -7.119 -11.947 1.00 69.88 100 LYS A O 1
ATOM 797 N N . PHE A 1 101 ? 5.785 -5.161 -12.223 1.00 72.69 101 PHE A N 1
ATOM 798 C CA . PHE A 1 101 ? 6.699 -5.347 -11.111 1.00 72.69 101 PHE A CA 1
ATOM 799 C C . PHE A 1 101 ? 5.982 -5.412 -9.762 1.00 72.69 101 PHE A C 1
ATOM 801 O O . PHE A 1 101 ? 6.192 -6.362 -9.017 1.00 72.69 101 PHE A O 1
ATOM 808 N N . LEU A 1 102 ? 5.092 -4.459 -9.467 1.00 72.81 102 LEU A N 1
ATOM 809 C CA . LEU A 1 102 ? 4.294 -4.490 -8.234 1.00 72.81 102 LEU A CA 1
ATOM 810 C C . LEU A 1 102 ? 3.287 -5.641 -8.243 1.00 72.81 102 LEU A C 1
ATOM 812 O O . LEU A 1 102 ? 3.110 -6.316 -7.228 1.00 72.81 102 LEU A O 1
ATOM 816 N N . GLU A 1 103 ? 2.669 -5.900 -9.397 1.00 74.94 103 GLU A N 1
ATOM 817 C CA . GLU A 1 103 ? 1.701 -6.987 -9.553 1.00 74.94 103 GLU A CA 1
ATOM 818 C C . GLU A 1 103 ? 2.319 -8.366 -9.291 1.00 74.94 103 GLU A C 1
ATOM 820 O O . GLU A 1 103 ? 1.685 -9.194 -8.652 1.00 74.94 103 GLU A O 1
ATOM 825 N N . ALA A 1 104 ? 3.566 -8.606 -9.706 1.00 74.50 104 ALA A N 1
ATOM 826 C CA . ALA A 1 104 ? 4.280 -9.864 -9.462 1.00 74.50 104 ALA A CA 1
ATOM 827 C C . ALA A 1 104 ? 4.470 -10.181 -7.970 1.00 74.50 104 ALA A C 1
ATOM 829 O O . ALA A 1 104 ? 4.583 -11.338 -7.560 1.00 74.50 104 ALA A O 1
ATOM 830 N N . LYS A 1 105 ? 4.554 -9.135 -7.147 1.00 74.69 105 LYS A N 1
ATOM 831 C CA . LYS A 1 105 ? 4.848 -9.250 -5.717 1.00 74.69 105 LYS A CA 1
ATOM 832 C C . LYS A 1 105 ? 3.579 -9.345 -4.883 1.00 74.69 105 LYS A C 1
ATOM 834 O O . LYS A 1 105 ? 3.606 -9.965 -3.821 1.00 74.69 105 LYS A O 1
ATOM 839 N N . LEU A 1 106 ? 2.476 -8.767 -5.364 1.00 78.62 106 LEU A N 1
ATOM 840 C CA . LEU A 1 106 ? 1.211 -8.745 -4.639 1.00 78.62 106 LEU A CA 1
ATOM 841 C C . LEU A 1 106 ? 0.772 -10.162 -4.217 1.00 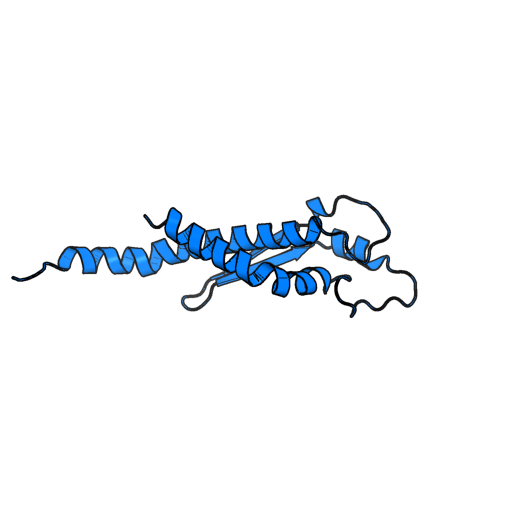78.62 106 LEU A C 1
ATOM 843 O O . LEU A 1 106 ? 0.623 -10.357 -3.015 1.00 78.62 106 LEU A O 1
ATOM 847 N N . PRO A 1 107 ? 0.676 -11.184 -5.097 1.00 81.81 107 PRO A N 1
ATOM 848 C CA . PRO A 1 107 ? 0.252 -12.528 -4.694 1.00 81.81 107 PRO A CA 1
ATOM 849 C C . PRO A 1 107 ? 1.172 -13.186 -3.660 1.00 81.81 107 PRO A C 1
ATOM 851 O O . PRO A 1 107 ? 0.705 -13.971 -2.840 1.00 81.81 107 PRO A O 1
ATOM 854 N N . ARG A 1 108 ? 2.473 -12.861 -3.682 1.00 82.25 108 ARG A N 1
ATOM 855 C CA . ARG A 1 108 ? 3.486 -13.467 -2.803 1.00 82.25 108 ARG A CA 1
ATOM 856 C C . ARG A 1 108 ? 3.395 -12.941 -1.373 1.00 82.25 108 ARG A C 1
ATOM 858 O O . ARG A 1 108 ? 3.555 -13.711 -0.434 1.00 82.25 108 ARG A O 1
ATOM 865 N N . HIS A 1 109 ? 3.084 -11.654 -1.210 1.00 84.50 109 HIS A N 1
ATOM 866 C CA . HIS A 1 109 ? 3.048 -10.990 0.100 1.00 84.50 109 HIS A CA 1
ATOM 867 C C . HIS A 1 109 ? 1.639 -10.604 0.564 1.00 84.50 109 HIS A C 1
ATOM 869 O O . HIS A 1 109 ? 1.482 -10.041 1.648 1.00 84.50 109 HIS A O 1
ATOM 875 N N . MET A 1 110 ? 0.600 -10.925 -0.213 1.00 82.31 110 MET A N 1
ATOM 876 C CA . MET A 1 110 ? -0.790 -10.578 0.097 1.00 82.31 110 MET A CA 1
ATOM 877 C C . MET A 1 110 ? -1.202 -11.049 1.496 1.00 82.31 110 MET A C 1
ATOM 879 O O . MET A 1 110 ? -1.737 -10.270 2.283 1.00 82.31 110 MET A O 1
ATOM 883 N N . ASN A 1 111 ? -0.882 -12.299 1.839 1.00 86.38 111 ASN A N 1
ATOM 884 C CA . ASN A 1 111 ? -1.216 -12.874 3.142 1.00 86.38 111 ASN A CA 1
ATOM 885 C C . ASN A 1 111 ? -0.506 -12.152 4.294 1.00 86.38 111 ASN A C 1
ATOM 887 O O . ASN A 1 111 ? -1.123 -11.873 5.320 1.00 86.38 111 ASN A O 1
ATOM 891 N N . GLU A 1 112 ? 0.769 -11.800 4.123 1.00 86.38 112 GLU A N 1
ATOM 892 C CA . GLU A 1 112 ? 1.531 -11.051 5.128 1.00 86.38 112 GLU A CA 1
ATOM 893 C C . GLU A 1 112 ? 0.982 -9.636 5.326 1.00 86.38 112 GLU A C 1
ATOM 895 O O . GLU A 1 112 ? 0.977 -9.118 6.445 1.00 86.38 112 GLU A O 1
ATOM 900 N N . ILE A 1 113 ? 0.501 -9.007 4.252 1.00 84.94 113 ILE A N 1
ATOM 901 C CA . ILE A 1 113 ? -0.121 -7.682 4.304 1.00 84.94 113 ILE A CA 1
ATOM 902 C C . ILE A 1 113 ? -1.474 -7.758 5.009 1.00 84.94 113 ILE A C 1
ATOM 904 O O . ILE A 1 113 ? -1.733 -6.946 5.895 1.00 84.94 113 ILE A O 1
ATOM 908 N N . TYR A 1 114 ? -2.312 -8.751 4.699 1.00 85.25 114 TYR A N 1
ATOM 909 C CA . TYR A 1 114 ? -3.577 -8.953 5.411 1.00 85.25 114 TYR A CA 1
ATOM 910 C C . TYR A 1 114 ? -3.366 -9.228 6.896 1.00 85.25 114 TYR A C 1
ATOM 912 O O . TYR A 1 114 ? -4.025 -8.618 7.739 1.00 85.25 114 TYR A O 1
ATOM 920 N N . GLN A 1 115 ? -2.397 -10.079 7.234 1.00 88.38 115 GLN A N 1
ATOM 921 C CA . GLN A 1 115 ? -2.033 -10.324 8.626 1.00 88.38 115 GLN A CA 1
ATOM 922 C C . GLN A 1 115 ? -1.513 -9.059 9.309 1.00 88.38 115 GLN A C 1
ATOM 924 O O . GLN A 1 115 ? -1.874 -8.785 10.452 1.00 88.38 115 GLN A O 1
ATOM 929 N N . PHE A 1 116 ? -0.696 -8.259 8.622 1.00 89.12 116 PHE A N 1
ATOM 930 C CA . PHE A 1 116 ? -0.227 -6.979 9.143 1.00 89.12 116 PHE A CA 1
ATOM 931 C C . PHE A 1 116 ? -1.395 -6.035 9.448 1.00 89.12 116 PHE A C 1
ATOM 933 O O . PHE A 1 116 ? -1.447 -5.477 10.544 1.00 89.12 116 PHE A O 1
ATOM 940 N N . VAL A 1 117 ? -2.352 -5.905 8.525 1.00 85.19 117 VAL A N 1
ATOM 941 C CA . VAL A 1 117 ? -3.533 -5.052 8.709 1.00 85.19 117 VAL A CA 1
ATOM 942 C C . VAL A 1 117 ? -4.363 -5.516 9.905 1.00 85.19 117 VAL A C 1
ATOM 944 O O . VAL A 1 117 ? -4.660 -4.718 10.795 1.00 85.19 117 VAL A O 1
ATOM 947 N N . ALA A 1 118 ? -4.667 -6.813 9.980 1.00 85.94 118 ALA A N 1
ATOM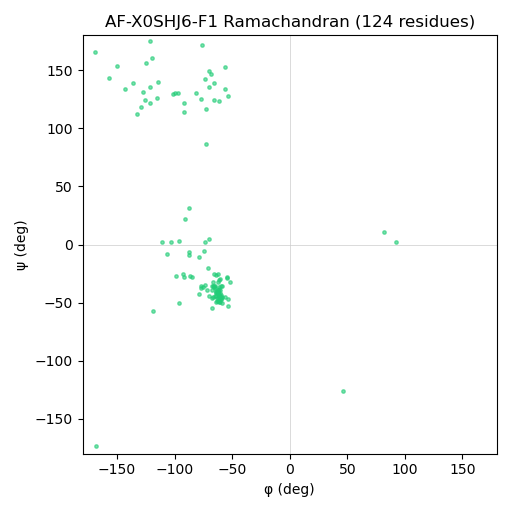 948 C CA . ALA A 1 118 ? -5.426 -7.389 11.088 1.00 85.94 118 ALA A CA 1
ATOM 949 C C . ALA A 1 118 ? -4.726 -7.170 12.442 1.00 85.94 118 ALA A C 1
ATOM 951 O O . ALA A 1 118 ? -5.350 -6.741 13.416 1.00 85.94 118 ALA A O 1
ATOM 952 N N . ASN A 1 119 ? -3.411 -7.397 12.499 1.00 89.50 119 ASN A N 1
ATOM 953 C CA . ASN A 1 119 ? -2.616 -7.188 13.708 1.00 89.50 119 ASN A CA 1
ATOM 954 C C . ASN A 1 119 ? -2.546 -5.711 14.111 1.00 89.50 119 ASN A C 1
ATOM 956 O O . ASN A 1 119 ? -2.572 -5.402 15.304 1.00 89.50 119 ASN A O 1
ATOM 960 N N . TYR A 1 120 ? -2.482 -4.795 13.140 1.00 87.50 120 TYR A N 1
ATOM 961 C CA . TYR A 1 120 ? -2.487 -3.360 13.404 1.00 87.50 120 TYR A CA 1
ATOM 962 C C . TYR A 1 120 ? -3.793 -2.929 14.072 1.00 87.50 120 TYR A C 1
ATOM 964 O O . TYR A 1 120 ? -3.744 -2.269 15.113 1.00 87.50 120 TYR A O 1
ATOM 972 N N . ILE A 1 121 ? -4.939 -3.350 13.524 1.00 83.94 121 ILE A N 1
ATOM 973 C CA . ILE A 1 121 ? -6.263 -3.052 14.087 1.00 83.94 121 ILE A CA 1
ATOM 974 C C . ILE A 1 121 ? -6.381 -3.652 15.491 1.00 83.94 121 ILE A C 1
ATOM 976 O O . ILE A 1 121 ? -6.724 -2.944 16.431 1.00 83.94 121 ILE A O 1
ATOM 980 N N . LYS A 1 122 ? -6.000 -4.922 15.675 1.00 84.94 122 LYS A N 1
ATOM 981 C CA . LYS A 1 122 ? -6.044 -5.593 16.986 1.00 84.94 122 LYS A CA 1
ATOM 982 C C . LYS A 1 122 ? -5.190 -4.896 18.051 1.00 84.94 122 LYS A C 1
ATOM 984 O O . LYS A 1 122 ? -5.540 -4.907 19.229 1.00 84.94 122 LYS A O 1
ATOM 989 N N . LYS A 1 123 ? -4.041 -4.340 17.660 1.00 87.19 123 LYS A N 1
ATOM 990 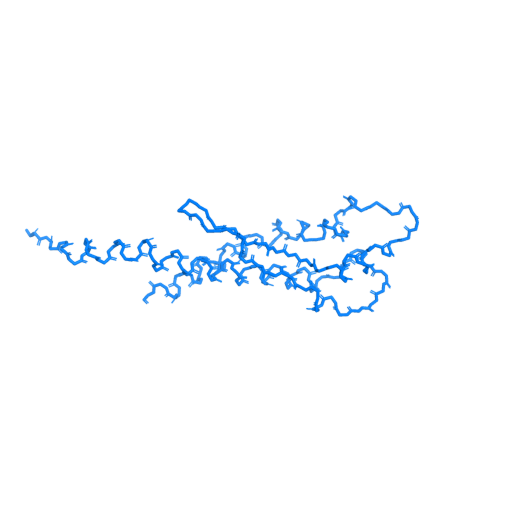C CA . LYS A 1 123 ? -3.115 -3.668 18.580 1.00 87.19 123 LYS A CA 1
ATOM 991 C C . LYS A 1 123 ? -3.590 -2.269 18.977 1.00 87.19 123 LYS A C 1
ATOM 993 O O . LYS A 1 123 ? -3.366 -1.885 20.119 1.00 87.19 123 LYS A O 1
ATOM 998 N N . HIS A 1 124 ? -4.198 -1.528 18.051 1.00 80.94 124 HIS A N 1
ATOM 999 C CA . HIS A 1 124 ? -4.534 -0.110 18.237 1.00 80.94 124 HIS A CA 1
ATOM 1000 C C . HIS A 1 124 ? -6.028 0.158 18.454 1.00 80.94 124 HIS A C 1
ATOM 1002 O O . HIS A 1 124 ? -6.389 1.291 18.743 1.00 80.94 124 HIS A O 1
ATOM 1008 N N . GLY A 1 125 ? -6.888 -0.851 18.301 1.00 69.19 125 GLY A N 1
ATOM 1009 C CA . GLY A 1 125 ? -8.324 -0.782 18.586 1.00 69.19 125 GLY A CA 1
ATOM 1010 C C . GLY A 1 125 ? -8.685 -1.177 20.018 1.00 69.19 125 GLY A C 1
ATOM 1011 O O . GLY A 1 125 ? -9.804 -1.628 20.239 1.00 69.19 125 GLY A O 1
ATOM 1012 N N . LYS A 1 126 ? -7.724 -1.094 20.945 1.00 59.94 126 LYS A N 1
ATOM 1013 C CA . LYS A 1 126 ? -7.930 -1.290 22.383 1.00 59.94 126 LYS A CA 1
ATOM 1014 C C . LYS A 1 126 ? -8.147 0.042 23.075 1.00 59.94 126 LYS A C 1
ATOM 1016 O O . LYS A 1 126 ? -7.455 1.003 22.673 1.00 59.94 126 LYS A O 1
#

Organism: NCBI:txid412755

Secondary structure (DSSP, 8-state):
-PPP-HHHHHHHHHIIIIIHHHHHHHHHHHHHHHHHHHHHHSPPS--SS---GGGGEEEEEEEE-SS-EEEEEEE-HHHHHHHT-PPTT--TTSTTSTTHHHHHHHHHHHHHHHHHHHHHHHHH--

Mean predicted aligned error: 9.38 Å

Foldseek 3Di:
DDDDCVVVVVCVCVLLVPVLLVLLQVLVLVLLVVLVVQLVVDDFPDDPDDDPQVVFWDWAFDDDDSVDTDIDTDGHVVQLVRLVNDPPPDDQVDQRGRPNSSVNRCVVCVVVSVVSSVVSSVVRSD